Protein AF-A0A845S598-F1 (afdb_monomer)

Solvent-accessible surface area (backbone atoms only — not comparable to full-atom values): 3779 Å² total; per-residue (Å²): 139,83,89,82,87,54,53,85,47,75,45,73,36,80,47,29,50,39,81,65,46,35,53,51,49,50,52,42,37,75,76,53,30,42,46,34,27,30,34,82,66,87,88,37,69,51,42,57,52,43,43,74,75,68,35,53,74,43,68,71,85,84,128

Secondary structure (DSSP, 8-state):
--PPPPTTSEEEEETTTSHHHHHHHHHHHHTT-EEEEE-S-TT-HHHHHHHHTT-EEE-----

Sequence (63 aa):
MTFKITTDDQVHFIGIGGIGMSGIAEIMHNIGFKVQGSDLSRNNKNIKRLQKLGLKVFFNHAK

Foldseek 3Di:
DDDDDDQADEDEAEQCLDPVNLVVQVVSVVVRHNYEYEHQDPPRPSVVVCVVVVHHYHNDDDD

Nearest PDB structures (foldseek):
  1pjt-assembly1_B  TM=7.192E-01  e=1.905E-01  Salmonella enterica subsp. enterica serovar Typhimurium
  6p7d-assembly1_A  TM=7.312E-01  e=2.509E-01  Salmonella enterica subsp. enterica serovar Typhimurium
  6p5x-assembly1_B  TM=7.244E-01  e=3.792E-01  Salmonella enterica subsp. enterica serovar Typhimurium
  6pr2-assembly1_B  TM=7.307E-01  e=4.663E-01  Salmonella enterica subsp. enterica serovar Typhimurium
  6pqz-assembly1_B  TM=7.264E-01  e=8.666E-01  Salmonella enterica subsp. enterica serovar Typhimurium

Mean predicted aligned error: 4.59 Å

Radius of gyration: 11.89 Å; Cα contacts (8 Å, |Δi|>4): 93; chains: 1; bounding box: 32×25×30 Å

Structure (mmCIF, N/CA/C/O backbone):
data_AF-A0A845S598-F1
#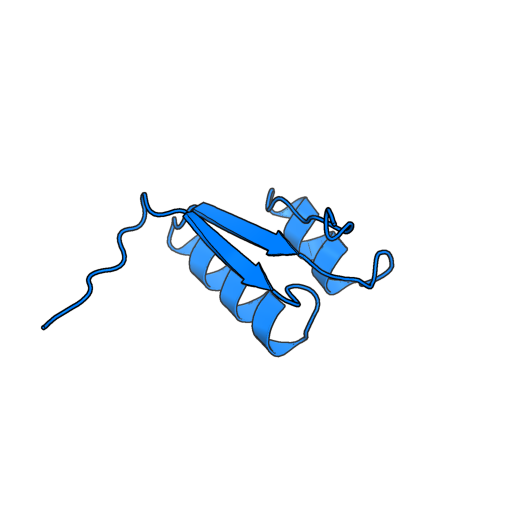
_entry.id   AF-A0A845S598-F1
#
loop_
_atom_site.group_P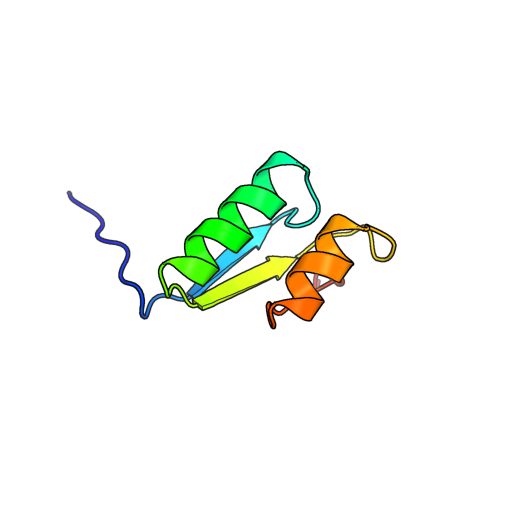DB
_atom_site.id
_atom_site.type_symbol
_atom_site.label_atom_id
_atom_site.label_alt_id
_atom_site.label_comp_id
_atom_site.label_asym_id
_atom_site.label_entity_id
_atom_site.label_seq_id
_atom_site.pdbx_PDB_ins_code
_atom_site.Cartn_x
_atom_site.Cartn_y
_atom_site.Cartn_z
_atom_site.occupancy
_atom_site.B_iso_or_equiv
_atom_site.auth_seq_id
_atom_site.auth_comp_id
_atom_site.auth_asym_id
_atom_site.auth_atom_id
_atom_site.pdbx_PDB_model_num
ATOM 1 N N . MET A 1 1 ? -21.153 19.408 4.744 1.00 48.69 1 MET A N 1
ATOM 2 C CA . MET A 1 1 ? -21.161 17.963 4.429 1.00 48.69 1 MET A CA 1
ATOM 3 C C . MET A 1 1 ? -19.803 17.421 4.851 1.00 48.69 1 MET A C 1
ATOM 5 O O . MET A 1 1 ? -18.814 17.822 4.256 1.00 48.69 1 MET A O 1
ATOM 9 N N . THR A 1 2 ? -19.728 16.648 5.937 1.00 62.84 2 THR A N 1
ATOM 10 C CA . THR A 1 2 ? -18.448 16.214 6.530 1.00 62.84 2 THR A CA 1
ATOM 11 C C . THR A 1 2 ? -18.315 14.709 6.371 1.00 62.84 2 THR A C 1
ATOM 13 O O . THR A 1 2 ? -19.125 13.966 6.919 1.00 62.84 2 THR A O 1
ATOM 16 N N . PHE A 1 3 ? -17.307 14.263 5.628 1.00 71.75 3 PHE A N 1
ATOM 17 C CA . PHE A 1 3 ? -16.969 12.848 5.516 1.00 71.75 3 PHE A CA 1
ATOM 18 C C . PHE A 1 3 ? -16.031 12.478 6.666 1.00 71.75 3 PHE A C 1
ATOM 20 O O . PHE A 1 3 ? -14.984 13.100 6.840 1.00 71.75 3 PHE A O 1
ATOM 27 N N . LYS A 1 4 ? -16.425 11.495 7.479 1.00 71.81 4 LYS A N 1
ATOM 28 C CA . LYS A 1 4 ? -15.560 10.886 8.493 1.00 71.81 4 LYS A CA 1
ATOM 29 C C . LYS A 1 4 ? -15.029 9.581 7.918 1.00 71.81 4 LYS A C 1
ATOM 31 O O . LYS A 1 4 ? -15.828 8.736 7.538 1.00 71.81 4 LYS A O 1
ATOM 36 N N . ILE A 1 5 ? -13.710 9.439 7.862 1.00 75.62 5 ILE A N 1
ATOM 37 C CA . ILE A 1 5 ? -13.064 8.156 7.580 1.00 75.62 5 ILE A CA 1
ATOM 38 C C . ILE A 1 5 ? -12.827 7.491 8.933 1.00 75.62 5 ILE A C 1
ATOM 40 O O . ILE A 1 5 ? -12.249 8.111 9.831 1.00 75.62 5 ILE A O 1
ATOM 44 N N . THR A 1 6 ? -13.306 6.268 9.098 1.00 81.50 6 THR A N 1
ATOM 45 C CA . THR A 1 6 ? -13.136 5.481 10.320 1.00 81.50 6 THR A CA 1
ATOM 46 C C . THR A 1 6 ? -12.069 4.413 10.119 1.00 81.50 6 THR A C 1
ATOM 48 O O . THR A 1 6 ? -11.783 4.007 8.998 1.00 81.50 6 THR A O 1
ATOM 51 N N . THR A 1 7 ? -11.449 3.949 11.201 1.00 81.88 7 THR A N 1
ATOM 52 C CA . THR A 1 7 ? -10.404 2.914 11.133 1.00 81.88 7 THR A CA 1
ATOM 53 C C . THR A 1 7 ? -10.924 1.569 10.621 1.00 81.88 7 THR A C 1
ATOM 55 O O . THR A 1 7 ? -10.140 0.767 10.116 1.00 81.88 7 THR A O 1
ATOM 58 N N . ASP A 1 8 ? -12.239 1.331 10.695 1.00 83.69 8 ASP A N 1
ATOM 59 C CA . ASP A 1 8 ? -12.849 0.131 10.122 1.00 83.69 8 ASP A CA 1
ATOM 60 C C . ASP A 1 8 ? -12.987 0.203 8.590 1.00 83.69 8 ASP A C 1
ATOM 62 O O . ASP A 1 8 ? -13.055 -0.844 7.938 1.00 83.69 8 ASP A O 1
ATOM 66 N N . ASP A 1 9 ? -12.952 1.412 8.013 1.00 85.81 9 ASP A N 1
ATOM 67 C CA . ASP A 1 9 ? -13.030 1.618 6.571 1.00 85.81 9 ASP A CA 1
ATOM 68 C C . ASP A 1 9 ? -11.770 1.105 5.869 1.00 85.81 9 ASP A C 1
ATOM 70 O O . ASP A 1 9 ? -10.629 1.333 6.286 1.00 85.81 9 ASP A O 1
ATOM 74 N N . GLN A 1 10 ? -11.983 0.425 4.744 1.00 90.62 10 GLN A N 1
ATOM 75 C CA . GLN A 1 10 ? -10.896 -0.079 3.920 1.00 90.62 10 GLN A CA 1
ATOM 76 C C . GLN A 1 10 ? -10.390 1.005 2.965 1.00 90.62 10 GLN A C 1
ATOM 78 O O . GLN A 1 10 ? -11.090 1.420 2.041 1.00 90.62 10 GLN A O 1
ATOM 83 N N . VAL A 1 11 ? -9.133 1.402 3.136 1.00 93.38 11 VAL A N 1
ATOM 84 C CA . VAL A 1 11 ? -8.460 2.396 2.298 1.00 93.38 11 VAL A CA 1
ATOM 85 C C . VAL A 1 11 ? -7.655 1.680 1.219 1.00 93.38 11 VAL A C 1
ATOM 87 O O . VAL A 1 11 ? -6.783 0.861 1.516 1.00 93.38 11 VAL A O 1
ATOM 90 N N . HIS A 1 12 ? -7.944 1.985 -0.048 1.00 94.81 12 HIS A N 1
ATOM 91 C CA . HIS A 1 12 ? -7.241 1.411 -1.193 1.00 94.81 12 HIS A CA 1
ATOM 92 C C . HIS A 1 12 ? -6.384 2.463 -1.907 1.00 94.81 12 HIS A C 1
ATOM 94 O O . HIS A 1 12 ? -6.903 3.416 -2.482 1.00 94.81 12 HIS A O 1
ATOM 100 N N . PHE A 1 13 ? -5.069 2.262 -1.904 1.00 95.12 13 PHE A N 1
ATOM 101 C CA . PHE A 1 13 ? -4.100 3.138 -2.561 1.00 95.12 13 PHE A CA 1
ATOM 102 C C . PHE A 1 13 ? -3.819 2.679 -3.993 1.00 95.12 13 PHE A C 1
ATOM 104 O O . PHE A 1 13 ? -3.302 1.585 -4.203 1.00 95.12 13 PHE A O 1
ATOM 111 N N . ILE A 1 14 ? -4.076 3.536 -4.980 1.00 94.81 14 ILE A N 1
ATOM 112 C CA . ILE A 1 14 ? -3.643 3.316 -6.367 1.00 94.81 14 ILE A CA 1
ATOM 113 C C . ILE A 1 14 ? -2.220 3.872 -6.519 1.00 94.81 14 ILE A C 1
ATOM 115 O O . ILE A 1 14 ? -1.962 5.017 -6.152 1.00 94.81 14 ILE A O 1
ATOM 119 N N . GLY A 1 15 ? -1.288 3.071 -7.039 1.00 94.56 15 GLY A N 1
ATOM 120 C CA . GLY A 1 15 ? 0.133 3.435 -7.113 1.00 94.56 15 GLY A CA 1
ATOM 121 C C . GLY A 1 15 ? 0.836 3.357 -5.755 1.00 94.56 15 GLY A C 1
ATOM 122 O O . GLY A 1 15 ? 1.658 4.213 -5.420 1.00 94.56 15 GLY A O 1
ATOM 123 N N . ILE A 1 16 ? 0.490 2.356 -4.938 1.00 96.62 16 ILE A N 1
ATOM 124 C CA . ILE A 1 16 ? 0.962 2.234 -3.548 1.00 96.62 16 ILE A CA 1
ATOM 125 C C . ILE A 1 16 ? 2.492 2.085 -3.434 1.00 96.62 16 ILE A C 1
ATOM 127 O O . ILE A 1 16 ? 3.072 2.371 -2.389 1.00 96.62 16 ILE A O 1
ATOM 131 N N . GLY A 1 17 ? 3.177 1.671 -4.501 1.00 95.88 17 GLY A N 1
ATOM 132 C CA . GLY A 1 17 ? 4.633 1.563 -4.549 1.00 95.88 17 GLY A CA 1
ATOM 133 C C . GLY A 1 17 ? 5.366 2.900 -4.697 1.00 95.88 17 GLY A C 1
ATOM 134 O O . GLY A 1 17 ? 6.590 2.938 -4.519 1.00 95.88 17 GLY A O 1
ATOM 135 N N . GLY A 1 18 ? 4.660 3.991 -5.008 1.00 96.00 18 GLY A N 1
ATOM 136 C CA . GLY A 1 18 ? 5.241 5.331 -5.095 1.00 96.00 18 GLY A CA 1
ATOM 137 C C . GLY A 1 18 ? 5.871 5.783 -3.771 1.00 96.00 18 GLY A C 1
ATOM 138 O O . GLY A 1 18 ? 5.423 5.400 -2.690 1.00 96.00 18 GLY A O 1
ATOM 139 N N . ILE A 1 19 ? 6.916 6.614 -3.837 1.00 93.94 19 ILE A N 1
ATOM 140 C CA . ILE A 1 19 ? 7.676 7.034 -2.645 1.00 93.94 19 ILE A CA 1
ATOM 141 C C . ILE A 1 19 ? 6.793 7.719 -1.589 1.00 93.94 19 ILE A C 1
ATOM 143 O O . ILE A 1 19 ? 6.887 7.382 -0.415 1.00 93.94 19 ILE A O 1
ATOM 147 N N . GLY A 1 20 ? 5.873 8.594 -2.007 1.00 95.62 20 GLY A N 1
ATOM 148 C CA . GLY A 1 20 ? 4.921 9.243 -1.100 1.00 95.62 20 GLY A CA 1
ATOM 149 C C . GLY A 1 20 ? 3.810 8.302 -0.634 1.00 95.62 20 GLY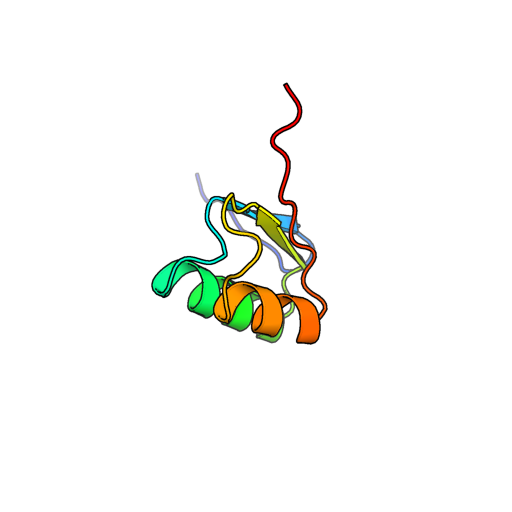 A C 1
ATOM 150 O O . GLY A 1 20 ? 3.578 8.153 0.564 1.00 95.62 20 GLY A O 1
ATOM 151 N N . MET A 1 21 ? 3.160 7.616 -1.579 1.00 96.25 21 MET A N 1
ATOM 152 C CA . MET A 1 21 ? 2.006 6.755 -1.289 1.00 96.25 21 MET A CA 1
ATOM 153 C C . MET A 1 21 ? 2.363 5.599 -0.359 1.00 96.25 21 MET A C 1
ATOM 155 O O . MET A 1 21 ? 1.584 5.273 0.531 1.00 96.25 21 MET A O 1
ATOM 159 N N . SER A 1 22 ? 3.560 5.030 -0.500 1.00 96.88 22 SER A N 1
ATOM 160 C CA . SER A 1 22 ? 4.013 3.957 0.382 1.00 96.88 22 SER A CA 1
ATOM 161 C C . SER A 1 22 ? 4.217 4.409 1.830 1.00 96.88 22 SER A C 1
ATOM 163 O O . SER A 1 22 ? 3.918 3.647 2.744 1.00 96.88 22 SER A O 1
ATOM 165 N N . GLY A 1 23 ? 4.676 5.642 2.060 1.00 96.88 23 GLY A N 1
ATOM 166 C CA . GLY A 1 23 ? 4.813 6.189 3.411 1.00 96.88 23 GLY A CA 1
ATOM 167 C C . GLY A 1 23 ? 3.455 6.455 4.057 1.00 96.88 23 GLY A C 1
ATOM 168 O O . GLY A 1 23 ? 3.223 6.073 5.200 1.00 96.88 23 GLY A O 1
ATOM 169 N N . ILE A 1 24 ? 2.523 7.045 3.304 1.00 96.31 24 ILE A N 1
ATOM 170 C CA . ILE A 1 24 ? 1.170 7.327 3.806 1.00 96.31 24 ILE A CA 1
ATOM 171 C C . ILE A 1 24 ? 0.423 6.021 4.108 1.00 96.31 24 ILE A C 1
ATOM 173 O O . ILE A 1 24 ? -0.197 5.906 5.163 1.00 96.31 24 ILE A O 1
ATOM 177 N N . ALA A 1 25 ? 0.522 5.019 3.230 1.00 96.81 25 ALA A N 1
ATOM 178 C CA . ALA A 1 25 ? -0.118 3.719 3.425 1.00 96.81 25 ALA A CA 1
ATOM 179 C C . ALA A 1 25 ? 0.357 3.018 4.708 1.00 96.81 25 ALA A C 1
ATOM 181 O O . ALA A 1 25 ? -0.447 2.451 5.445 1.00 96.81 25 ALA A O 1
ATOM 182 N N . GLU A 1 26 ? 1.654 3.088 4.999 1.00 96.38 26 GLU A N 1
ATOM 183 C CA . GLU A 1 26 ? 2.227 2.557 6.235 1.00 96.38 26 GLU A CA 1
ATOM 184 C C . GLU A 1 26 ? 1.767 3.329 7.475 1.00 96.38 26 GLU A C 1
ATOM 186 O O . GLU A 1 26 ? 1.385 2.714 8.466 1.00 96.38 26 GLU A O 1
ATOM 191 N N . ILE A 1 27 ? 1.762 4.665 7.429 1.00 95.44 27 ILE A N 1
ATOM 192 C CA . ILE A 1 27 ? 1.288 5.483 8.553 1.00 95.44 27 ILE A CA 1
ATOM 193 C C . ILE A 1 27 ? -0.175 5.154 8.864 1.00 95.44 27 ILE A C 1
ATOM 195 O O . ILE A 1 27 ? -0.518 4.918 10.019 1.00 95.44 27 ILE A O 1
ATOM 199 N N . MET A 1 28 ? -1.032 5.082 7.844 1.00 94.06 28 MET A N 1
ATOM 200 C CA . MET A 1 28 ? -2.443 4.735 8.031 1.00 94.06 28 MET A CA 1
ATOM 201 C C . MET A 1 28 ? -2.615 3.327 8.604 1.00 94.06 28 MET A C 1
ATOM 203 O O . MET A 1 28 ? -3.424 3.138 9.512 1.00 94.06 28 MET A O 1
ATOM 207 N N . HIS A 1 29 ? -1.827 2.360 8.134 1.00 94.88 29 HIS A N 1
ATOM 208 C CA . HIS A 1 29 ? -1.817 1.014 8.701 1.00 94.88 29 HIS A CA 1
ATOM 209 C C . HIS A 1 29 ? -1.439 1.027 10.190 1.00 94.88 29 HIS A C 1
ATOM 211 O O . HIS A 1 29 ? -2.145 0.437 11.004 1.00 94.88 29 HIS A O 1
ATOM 217 N N . ASN A 1 30 ? -0.393 1.768 10.564 1.00 94.25 30 ASN A 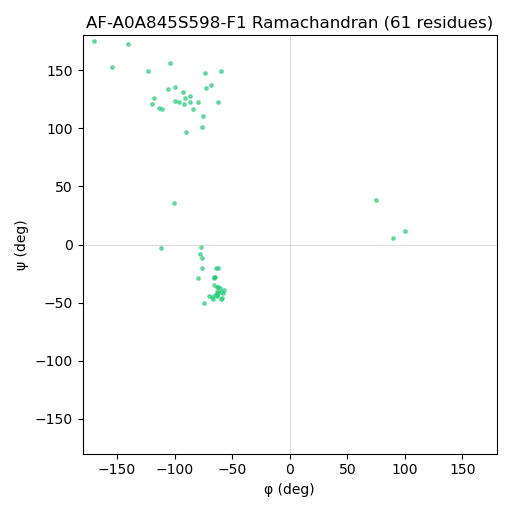N 1
ATOM 218 C CA . ASN A 1 30 ? 0.059 1.881 11.954 1.00 94.25 30 ASN A CA 1
ATOM 219 C C . ASN A 1 30 ? -0.957 2.590 12.867 1.00 94.25 30 ASN A C 1
ATOM 221 O O . ASN A 1 30 ? -0.998 2.317 14.063 1.00 94.25 30 ASN A O 1
ATOM 225 N N . ILE A 1 31 ? -1.788 3.481 12.318 1.00 93.06 31 ILE A N 1
ATOM 226 C CA . ILE A 1 31 ? -2.889 4.145 13.040 1.00 93.06 31 ILE A CA 1
ATOM 227 C C . ILE A 1 31 ? -4.113 3.211 13.189 1.00 93.06 31 ILE A C 1
ATOM 229 O O . ILE A 1 31 ? -5.049 3.520 13.925 1.00 93.06 31 ILE A O 1
ATOM 233 N N . GLY A 1 32 ? -4.103 2.041 12.541 1.00 91.44 32 GLY A N 1
ATOM 234 C CA . GLY A 1 32 ? -5.139 1.015 12.668 1.00 91.44 32 GLY A CA 1
ATOM 235 C C . GLY A 1 32 ? -6.162 0.996 11.533 1.00 91.44 32 GLY A C 1
ATOM 236 O O . GLY A 1 32 ? -7.179 0.319 11.658 1.00 91.44 32 GLY A O 1
ATOM 237 N N . PHE A 1 33 ? -5.919 1.710 10.429 1.00 93.62 33 PHE A N 1
ATOM 238 C CA . PHE A 1 33 ? -6.762 1.592 9.238 1.00 93.62 33 PHE A CA 1
ATOM 239 C C . PHE A 1 33 ? -6.510 0.271 8.508 1.00 93.62 33 PHE A C 1
ATOM 241 O O . PHE A 1 33 ? -5.379 -0.219 8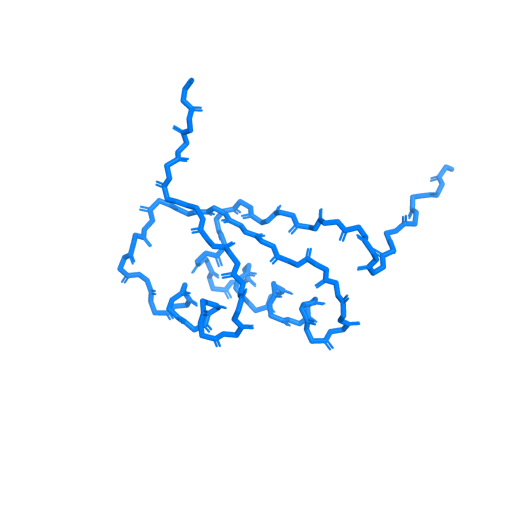.410 1.00 93.62 33 PHE A O 1
ATOM 248 N N . LYS A 1 34 ? -7.563 -0.267 7.889 1.00 94.12 34 LYS A N 1
ATOM 24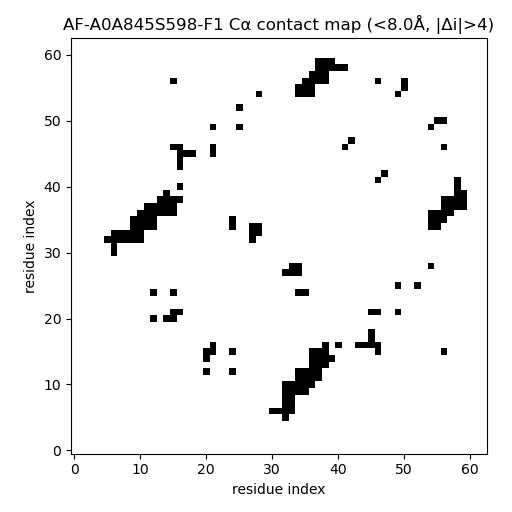9 C CA . LYS A 1 34 ? -7.446 -1.386 6.949 1.00 94.12 34 LYS A CA 1
ATOM 250 C C . LYS A 1 34 ? -6.903 -0.868 5.618 1.00 94.12 34 LYS A C 1
ATOM 252 O O . LYS A 1 34 ? -7.639 -0.294 4.821 1.00 94.12 34 LYS A O 1
ATOM 257 N N . VAL A 1 35 ? -5.609 -1.065 5.370 1.00 96.25 35 VAL A N 1
ATOM 258 C CA . VAL A 1 35 ? -4.936 -0.553 4.166 1.00 96.25 35 VAL A CA 1
ATOM 259 C C . VAL A 1 35 ? -4.640 -1.663 3.161 1.00 96.25 35 VAL A C 1
ATOM 261 O O . VAL A 1 35 ? -4.096 -2.717 3.491 1.00 96.25 35 VAL A O 1
ATOM 264 N N . GLN A 1 36 ? -4.950 -1.389 1.899 1.00 96.38 36 GLN A N 1
ATOM 265 C CA . GLN A 1 36 ? -4.569 -2.189 0.740 1.00 96.38 36 GLN A CA 1
ATOM 266 C C . GLN A 1 36 ? -4.189 -1.272 -0.429 1.00 96.38 36 GLN A C 1
ATOM 268 O O . GLN A 1 36 ? -4.385 -0.059 -0.366 1.00 96.38 36 GLN A O 1
ATOM 273 N N . GLY A 1 37 ? -3.663 -1.818 -1.521 1.00 95.50 37 GLY A N 1
ATOM 274 C CA . GLY A 1 37 ? -3.423 -0.999 -2.708 1.00 95.50 37 GLY A CA 1
ATOM 275 C C . GLY A 1 37 ? -3.053 -1.768 -3.957 1.00 95.50 37 GLY A C 1
ATOM 276 O O . GLY A 1 37 ? -2.877 -2.981 -3.925 1.00 95.50 37 GLY A O 1
ATOM 277 N N . SER A 1 38 ? -2.928 -1.055 -5.066 1.00 95.50 38 SER A N 1
ATOM 278 C CA . SER A 1 38 ? -2.533 -1.598 -6.357 1.00 95.50 38 SER A CA 1
ATOM 279 C C . SER A 1 38 ? -1.304 -0.886 -6.905 1.00 95.50 38 SER A C 1
ATOM 281 O O . SER A 1 38 ? -1.111 0.308 -6.676 1.00 95.50 38 SER A O 1
ATOM 283 N N . ASP A 1 39 ? -0.480 -1.598 -7.664 1.00 94.56 39 ASP A N 1
ATOM 284 C CA . ASP A 1 39 ? 0.638 -1.010 -8.401 1.00 94.56 39 ASP A CA 1
ATOM 285 C C . ASP A 1 39 ? 0.989 -1.862 -9.624 1.00 94.56 39 ASP A C 1
ATOM 287 O O . ASP A 1 39 ? 0.797 -3.075 -9.615 1.00 94.56 39 ASP A O 1
ATOM 291 N N . LEU A 1 40 ? 1.547 -1.246 -10.663 1.00 91.31 40 LEU A N 1
ATOM 292 C CA . LEU A 1 40 ? 2.012 -1.959 -11.855 1.00 91.31 40 LEU A CA 1
ATOM 293 C C . LEU A 1 40 ? 3.388 -2.608 -11.632 1.00 91.31 40 LEU A C 1
ATOM 295 O O . LEU A 1 40 ? 3.718 -3.622 -12.249 1.00 91.31 40 LEU A O 1
ATOM 299 N N . SER A 1 41 ? 4.216 -2.036 -10.755 1.00 86.38 41 SER A N 1
ATOM 300 C CA . SER A 1 41 ? 5.613 -2.434 -10.588 1.00 86.38 41 SER A CA 1
ATOM 301 C C . SER A 1 41 ? 5.783 -3.530 -9.538 1.00 86.38 41 SER A C 1
ATOM 303 O O . SER A 1 41 ? 5.920 -3.266 -8.346 1.00 86.38 41 SER A O 1
ATOM 305 N N . ARG A 1 42 ? 5.853 -4.792 -9.973 1.00 83.19 42 ARG A N 1
ATOM 306 C CA . ARG A 1 42 ? 5.999 -5.953 -9.070 1.00 83.19 42 ARG A CA 1
ATOM 307 C C . ARG A 1 42 ? 7.324 -5.996 -8.298 1.00 83.19 42 ARG A C 1
ATOM 309 O O . ARG A 1 42 ? 7.381 -6.519 -7.187 1.00 83.19 42 ARG A O 1
ATOM 316 N N . ASN A 1 43 ? 8.383 -5.409 -8.858 1.00 87.31 43 ASN A N 1
ATOM 317 C CA . ASN A 1 43 ? 9.742 -5.449 -8.306 1.00 87.31 43 ASN A CA 1
ATOM 318 C C . ASN A 1 43 ? 10.127 -4.167 -7.546 1.00 87.31 43 ASN A C 1
ATOM 320 O O . ASN A 1 43 ? 11.283 -3.749 -7.558 1.00 87.31 43 ASN A O 1
ATOM 324 N N . ASN A 1 44 ? 9.180 -3.551 -6.841 1.00 92.19 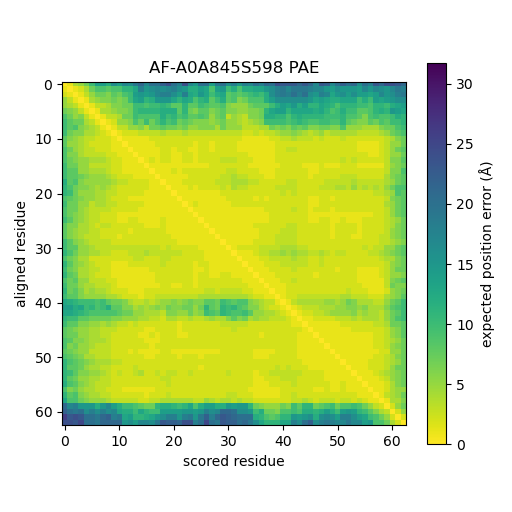44 ASN A N 1
ATOM 325 C CA . ASN A 1 44 ? 9.428 -2.344 -6.059 1.00 92.19 44 ASN A CA 1
ATOM 326 C C . ASN A 1 44 ? 9.786 -2.671 -4.590 1.00 92.19 44 ASN A C 1
ATOM 328 O O . ASN A 1 44 ? 9.085 -3.430 -3.915 1.00 92.19 44 ASN A O 1
ATOM 332 N N . LYS A 1 45 ? 10.872 -2.079 -4.066 1.00 95.38 45 LYS A N 1
ATOM 333 C CA . LYS A 1 45 ? 11.298 -2.238 -2.660 1.00 95.38 45 LYS A CA 1
ATOM 334 C C . LYS A 1 45 ? 10.234 -1.751 -1.670 1.00 95.38 45 LYS A C 1
ATOM 336 O O . LYS A 1 45 ? 10.035 -2.398 -0.643 1.00 95.38 45 LYS A O 1
ATOM 341 N N . ASN A 1 46 ? 9.527 -0.669 -1.997 1.00 96.56 46 ASN A N 1
ATOM 342 C CA . ASN A 1 46 ? 8.455 -0.128 -1.163 1.00 96.56 46 ASN A CA 1
ATOM 343 C C . ASN A 1 46 ? 7.313 -1.133 -1.035 1.00 96.56 46 ASN A C 1
ATOM 345 O O . ASN A 1 46 ? 6.863 -1.414 0.067 1.00 96.56 46 ASN A O 1
ATOM 349 N N . ILE A 1 47 ? 6.917 -1.765 -2.140 1.00 95.69 47 ILE A N 1
ATOM 350 C CA . ILE A 1 47 ? 5.855 -2.774 -2.127 1.00 95.69 47 ILE A CA 1
ATOM 351 C C . ILE A 1 47 ? 6.250 -3.985 -1.287 1.00 95.69 47 ILE A C 1
ATOM 353 O O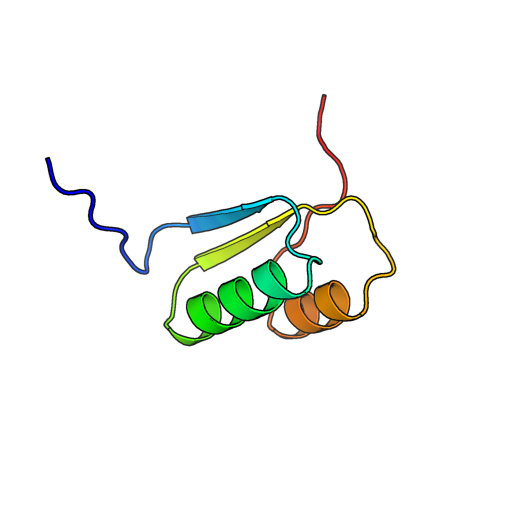 . ILE A 1 47 ? 5.458 -4.434 -0.464 1.00 95.69 47 ILE A O 1
ATOM 357 N N . LYS A 1 48 ? 7.489 -4.476 -1.421 1.00 95.50 48 LYS A N 1
ATOM 358 C CA . LYS A 1 48 ? 7.989 -5.574 -0.575 1.00 95.50 48 LYS A CA 1
ATOM 359 C C . LYS A 1 48 ? 7.913 -5.227 0.912 1.00 95.50 48 LYS A C 1
ATOM 361 O O . LYS A 1 48 ? 7.601 -6.088 1.728 1.00 95.50 48 LYS A O 1
ATOM 366 N N . ARG A 1 49 ? 8.212 -3.978 1.269 1.00 95.75 49 ARG A N 1
ATOM 367 C CA . ARG A 1 49 ? 8.134 -3.477 2.646 1.00 95.75 49 ARG A CA 1
ATOM 368 C C . ARG A 1 49 ? 6.691 -3.443 3.150 1.00 95.75 49 ARG A C 1
ATOM 370 O O . ARG A 1 49 ? 6.426 -3.977 4.217 1.00 95.75 49 ARG A O 1
ATOM 377 N N . LEU A 1 50 ? 5.762 -2.917 2.354 1.00 96.12 50 LEU A N 1
ATOM 378 C CA . LEU A 1 50 ? 4.336 -2.887 2.697 1.00 96.12 50 LEU A CA 1
ATOM 379 C C . LEU A 1 50 ? 3.733 -4.292 2.827 1.00 96.12 50 LEU A C 1
ATOM 381 O O . LEU A 1 50 ? 2.998 -4.561 3.768 1.00 96.12 50 LEU A O 1
ATOM 385 N N . GLN A 1 51 ? 4.099 -5.220 1.943 1.00 95.44 51 GLN A N 1
ATOM 386 C CA . GLN A 1 51 ? 3.671 -6.619 2.047 1.00 95.44 51 GLN A CA 1
ATOM 387 C C . GLN A 1 51 ? 4.189 -7.295 3.322 1.00 95.44 51 GLN A C 1
ATOM 389 O O . GLN A 1 51 ? 3.464 -8.072 3.934 1.00 95.44 51 GLN A O 1
ATOM 394 N N . LYS A 1 52 ? 5.418 -6.980 3.762 1.00 96.12 52 LYS A N 1
ATOM 395 C CA . LYS A 1 52 ? 5.963 -7.469 5.042 1.00 96.12 52 LYS A CA 1
ATOM 396 C C . LYS A 1 52 ? 5.211 -6.931 6.260 1.00 96.12 52 LYS A C 1
ATOM 398 O O . LYS A 1 52 ? 5.162 -7.619 7.269 1.00 96.12 52 LYS A O 1
ATOM 403 N N . LEU A 1 53 ? 4.627 -5.739 6.155 1.00 95.38 53 LEU A N 1
ATOM 404 C CA . LEU A 1 53 ? 3.728 -5.176 7.167 1.00 95.38 53 LEU A CA 1
ATOM 405 C C . LEU A 1 53 ? 2.319 -5.801 7.115 1.00 95.38 53 LEU A C 1
ATOM 407 O O . LEU A 1 53 ? 1.468 -5.465 7.923 1.00 95.38 53 LEU A O 1
ATOM 411 N N . GLY A 1 54 ? 2.055 -6.719 6.178 1.00 95.25 54 GLY A N 1
ATOM 412 C CA . GLY A 1 54 ? 0.764 -7.394 6.036 1.00 95.25 54 GLY A CA 1
ATOM 413 C C . GLY A 1 54 ? -0.224 -6.682 5.110 1.00 95.25 54 GLY A C 1
ATOM 414 O O . GLY A 1 54 ? -1.360 -7.137 4.976 1.00 95.25 54 GLY A O 1
ATOM 415 N N . LEU A 1 55 ? 0.181 -5.601 4.431 1.00 96.06 55 LEU A N 1
ATOM 416 C CA . LEU A 1 55 ? -0.693 -4.916 3.479 1.00 96.06 55 LEU A CA 1
ATOM 417 C C . LEU A 1 55 ? -0.862 -5.745 2.204 1.00 96.06 55 LEU A C 1
ATOM 419 O O . LEU A 1 55 ? 0.103 -6.217 1.591 1.00 96.06 55 LEU A O 1
ATOM 423 N N . LYS A 1 56 ? -2.110 -5.856 1.749 1.00 95.44 56 LYS A N 1
ATOM 424 C CA . LYS A 1 56 ? -2.445 -6.537 0.499 1.00 95.44 56 LYS A CA 1
ATOM 425 C C . LYS A 1 56 ? -2.160 -5.621 -0.691 1.00 95.44 56 LYS A C 1
ATOM 427 O O . LYS A 1 56 ? -2.726 -4.533 -0.785 1.00 95.44 56 LYS A O 1
ATOM 432 N N . VAL A 1 57 ? -1.305 -6.083 -1.609 1.00 95.38 57 VAL A N 1
ATOM 433 C CA . VAL A 1 57 ? -0.960 -5.352 -2.838 1.00 95.38 57 VAL A CA 1
ATOM 434 C C . VAL A 1 57 ? -1.374 -6.141 -4.077 1.00 95.38 57 VAL A C 1
ATOM 436 O O . VAL A 1 57 ? -0.989 -7.300 -4.239 1.00 95.38 57 VAL A O 1
ATOM 439 N N . PHE A 1 58 ? -2.152 -5.506 -4.948 1.00 94.56 58 PHE A N 1
ATOM 440 C CA . PHE A 1 58 ? -2.653 -6.060 -6.202 1.00 94.56 58 PHE A CA 1
ATOM 441 C C . PHE A 1 58 ? -1.809 -5.563 -7.384 1.00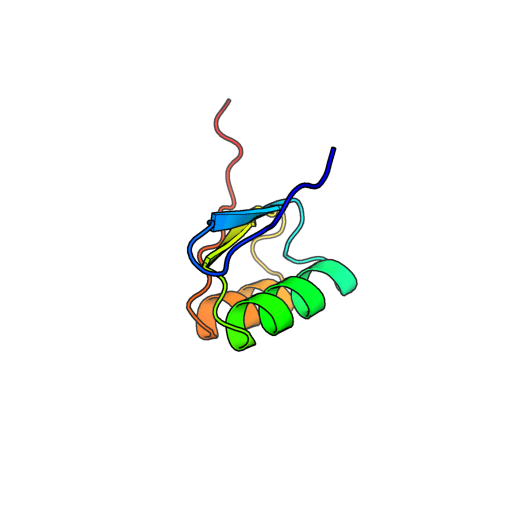 94.56 58 PHE A C 1
ATOM 443 O O . PHE A 1 58 ? -1.507 -4.378 -7.475 1.00 94.56 58 PHE A O 1
ATOM 450 N N . PHE A 1 59 ? -1.453 -6.457 -8.308 1.00 90.81 59 PHE A N 1
ATOM 451 C CA . PHE A 1 59 ? -0.622 -6.112 -9.477 1.00 90.81 59 PHE A CA 1
ATOM 452 C C . PHE A 1 59 ? -1.357 -6.181 -10.814 1.00 90.81 59 PHE A C 1
ATOM 454 O O . PHE A 1 59 ? -0.775 -5.903 -11.857 1.00 90.81 59 PHE A O 1
ATOM 461 N N . ASN A 1 60 ? -2.623 -6.589 -10.796 1.00 80.19 60 ASN A N 1
ATOM 462 C CA . ASN A 1 60 ? -3.421 -6.757 -11.997 1.00 80.19 60 ASN A CA 1
ATOM 463 C C . ASN A 1 60 ? -4.628 -5.827 -11.908 1.00 80.19 60 ASN A C 1
ATOM 465 O O . ASN A 1 60 ? -5.423 -5.950 -10.976 1.00 80.19 60 ASN A O 1
ATOM 469 N N . HIS A 1 61 ? -4.774 -4.919 -12.870 1.00 65.31 61 HIS A N 1
ATOM 470 C CA . HIS A 1 61 ? -6.061 -4.279 -13.101 1.00 65.31 61 HIS A CA 1
ATOM 471 C C . HIS A 1 61 ? -6.932 -5.310 -13.818 1.00 65.31 61 HIS A C 1
ATOM 473 O O . HIS A 1 61 ? -6.634 -5.690 -14.950 1.00 65.31 61 HIS A O 1
ATOM 479 N N . ALA A 1 62 ? -7.952 -5.829 -13.133 1.00 61.66 62 ALA A N 1
ATOM 480 C CA . ALA A 1 62 ? -8.983 -6.602 -13.811 1.00 61.66 62 ALA A CA 1
ATOM 481 C C . ALA A 1 62 ? -9.673 -5.662 -14.812 1.00 61.66 62 ALA A C 1
ATOM 483 O O . ALA A 1 62 ? -10.114 -4.579 -14.425 1.00 61.66 62 ALA A O 1
ATOM 484 N N . LYS A 1 63 ? -9.654 -6.046 -16.090 1.00 52.47 63 LYS A N 1
ATOM 485 C CA . LYS A 1 63 ? -10.469 -5.426 -17.134 1.00 52.47 63 LYS A CA 1
ATOM 486 C C . LYS A 1 63 ? -11.902 -5.917 -17.020 1.00 52.47 63 LYS A C 1
ATOM 488 O O . LYS A 1 63 ? -12.064 -7.108 -16.673 1.00 52.47 63 LYS A O 1
#

pLDDT: mean 89.57, std 11.09, range [48.69, 96.88]